Protein AF-A0A534QWP8-F1 (afdb_monomer_lite)

Sequence (148 aa):
MGGLCSGGQRAGLACAGGVGSKQTSRECLPSASQFIGELPAPLTLTTATSTATADVDGLFCPGQKVPGALGQFDARTITQTGVPLLGGPSAFSTSLAGNLCVPATGSGLVDNSVDLPGPGSVSVTGTISVCALTGACNSLCNPCALCP

Foldseek 3Di:
DFDAQCAAPRHRHTQPVGAPPVRDGPPNDHHPVPDLDDFPWDDDWDQAKEKFFADPQQARDPPQDQHDADPGRNHGMDIDHWHDQCRDPDNFKTKIKYKTFGADSPDPVCCVVVRPRGIDIDMDMDGDDDDPDPVVCVVCVVPVPPDD

pLDDT: mean 73.89, std 14.53, range [26.59, 93.38]

Structure (mmCIF, N/CA/C/O backbone):
data_AF-A0A534QWP8-F1
#
_entry.id   AF-A0A534QWP8-F1
#
loop_
_atom_site.group_PDB
_atom_site.id
_atom_site.type_symbol
_atom_site.label_atom_id
_atom_site.label_alt_id
_atom_site.label_comp_id
_atom_site.label_asym_id
_atom_site.label_entity_id
_atom_site.label_seq_id
_atom_site.pdbx_PDB_ins_code
_atom_site.Cartn_x
_atom_site.Cartn_y
_atom_site.Cartn_z
_atom_site.occupancy
_atom_site.B_iso_or_equiv
_atom_site.auth_seq_id
_atom_site.auth_comp_id
_atom_site.auth_asym_id
_atom_site.auth_atom_id
_atom_site.pdbx_PDB_model_num
ATOM 1 N N . MET A 1 1 ? -24.218 2.603 24.640 1.00 40.31 1 MET A N 1
ATOM 2 C CA . MET A 1 1 ? -25.342 2.733 23.692 1.00 40.31 1 MET A CA 1
ATOM 3 C C . MET A 1 1 ? -24.816 2.391 22.312 1.00 40.31 1 MET A C 1
ATOM 5 O O . MET A 1 1 ? -24.087 3.186 21.736 1.00 40.31 1 MET A O 1
ATOM 9 N N . GLY A 1 2 ? -25.053 1.152 21.876 1.00 55.56 2 GLY A N 1
ATOM 10 C CA . GLY A 1 2 ? -24.649 0.673 20.555 1.00 55.56 2 GLY A CA 1
ATOM 11 C C . GLY A 1 2 ? -25.582 1.248 19.497 1.00 55.56 2 GLY A C 1
ATOM 12 O O . GLY A 1 2 ? -26.796 1.245 19.687 1.00 55.56 2 GLY A O 1
ATOM 13 N N . GLY A 1 3 ? -25.010 1.792 18.427 1.00 71.56 3 GLY A N 1
ATOM 14 C CA . GLY A 1 3 ? -25.781 2.287 17.292 1.00 71.56 3 GLY A CA 1
ATOM 15 C C . GLY A 1 3 ? -26.532 1.153 16.592 1.00 71.56 3 GLY A C 1
ATOM 16 O O . GLY A 1 3 ? -26.103 -0.003 16.613 1.00 71.56 3 GLY A O 1
ATOM 17 N N . LEU A 1 4 ? -27.666 1.499 15.989 1.00 78.12 4 LEU A N 1
ATOM 18 C CA . LEU A 1 4 ? -28.360 0.658 15.017 1.00 78.12 4 LEU A CA 1
ATOM 19 C C . LEU A 1 4 ? -27.769 0.944 13.634 1.00 78.12 4 LEU A C 1
ATOM 21 O O . LEU A 1 4 ? -27.414 2.090 13.344 1.00 78.12 4 LEU A O 1
ATOM 25 N N . CYS A 1 5 ? -27.692 -0.059 12.764 1.00 75.69 5 CYS A N 1
ATOM 26 C CA . CYS A 1 5 ? -27.305 0.173 11.378 1.00 75.69 5 CYS A CA 1
ATOM 27 C C . CYS A 1 5 ? -28.328 1.086 10.687 1.00 75.69 5 CYS A C 1
ATOM 29 O O . CYS A 1 5 ? -29.519 0.775 10.642 1.00 75.69 5 CYS A O 1
ATOM 31 N N . SER A 1 6 ? -27.855 2.196 10.121 1.00 75.75 6 SER A N 1
ATOM 32 C CA . SER A 1 6 ? -28.678 3.197 9.426 1.00 75.75 6 SER A CA 1
ATOM 33 C C . SER A 1 6 ? -29.072 2.795 8.001 1.00 75.75 6 SER A C 1
ATOM 35 O O . SER A 1 6 ? -29.889 3.465 7.376 1.00 75.75 6 SER A O 1
ATOM 37 N N . GLY A 1 7 ? -28.511 1.704 7.479 1.00 71.56 7 GLY A N 1
ATOM 38 C CA . GLY A 1 7 ? -28.765 1.219 6.129 1.00 71.56 7 GLY A CA 1
ATOM 39 C C . GLY A 1 7 ? -28.178 -0.170 5.901 1.00 71.56 7 GLY A C 1
ATOM 40 O O . GLY A 1 7 ? -27.640 -0.791 6.820 1.00 71.56 7 GLY A O 1
ATOM 41 N N . GLY A 1 8 ? -28.310 -0.660 4.670 1.00 72.44 8 GLY A N 1
ATOM 42 C CA . GLY A 1 8 ? -27.793 -1.970 4.291 1.00 72.44 8 GLY A CA 1
ATOM 43 C C . GLY A 1 8 ? -28.693 -3.140 4.634 1.00 72.44 8 GLY A C 1
ATOM 44 O O . GLY A 1 8 ? -29.801 -3.000 5.143 1.00 72.44 8 GLY A O 1
ATOM 45 N N . GLN A 1 9 ? -28.171 -4.333 4.375 1.00 73.88 9 GLN A N 1
ATOM 46 C CA . GLN A 1 9 ? -28.867 -5.593 4.635 1.00 73.88 9 GLN A CA 1
ATOM 47 C C . GLN A 1 9 ? -29.107 -5.845 6.135 1.00 73.88 9 GLN A C 1
ATOM 49 O O . GLN A 1 9 ? -29.956 -6.651 6.502 1.00 73.88 9 GLN A O 1
ATOM 54 N N . ARG A 1 10 ? -28.380 -5.128 7.004 1.00 74.81 10 ARG A N 1
ATOM 55 C CA . ARG A 1 10 ? -28.539 -5.148 8.463 1.00 74.81 10 ARG A CA 1
ATOM 56 C C . ARG A 1 10 ? -29.218 -3.891 9.016 1.00 74.81 10 ARG A C 1
ATOM 58 O O . ARG A 1 10 ? -29.135 -3.663 10.218 1.00 74.81 10 ARG A O 1
ATOM 65 N N . ALA A 1 11 ? -29.875 -3.080 8.180 1.00 79.44 11 ALA A N 1
ATOM 66 C CA . ALA A 1 11 ? -30.582 -1.878 8.626 1.00 79.44 11 ALA A CA 1
ATOM 67 C C . ALA A 1 11 ? -31.517 -2.181 9.812 1.00 79.44 11 ALA A C 1
ATOM 69 O O . ALA A 1 11 ? -32.279 -3.146 9.784 1.00 79.44 11 ALA A O 1
ATOM 70 N N . GLY A 1 12 ? -31.440 -1.368 10.867 1.00 75.00 12 GLY A N 1
ATOM 71 C CA . GLY A 1 12 ? -32.229 -1.551 12.089 1.00 75.00 12 GLY A CA 1
ATOM 72 C C . GLY A 1 12 ? -31.730 -2.646 13.041 1.00 75.00 12 GLY A C 1
ATOM 73 O O . GLY A 1 12 ? -32.321 -2.820 14.104 1.00 75.00 12 GLY A O 1
ATOM 74 N N . LEU A 1 13 ? -30.647 -3.362 12.719 1.00 79.69 13 LEU A N 1
ATOM 75 C CA . LEU A 1 13 ? -29.986 -4.283 13.650 1.00 79.69 13 LEU A CA 1
ATOM 76 C C . LEU A 1 13 ? -28.902 -3.565 14.460 1.00 79.69 13 LEU A C 1
ATOM 78 O O . LEU A 1 13 ? -28.310 -2.585 14.007 1.00 79.69 13 LEU A O 1
ATOM 82 N N . ALA A 1 14 ? -28.622 -4.074 15.660 1.00 78.25 14 ALA A N 1
ATOM 83 C CA . ALA A 1 14 ? -27.555 -3.557 16.512 1.00 78.25 14 ALA A CA 1
ATOM 84 C C . ALA A 1 14 ? -26.158 -3.885 15.947 1.00 78.25 14 ALA A C 1
ATOM 86 O O . ALA A 1 14 ? -25.929 -4.985 15.430 1.00 78.25 14 ALA A O 1
ATOM 87 N N . CYS A 1 15 ? -25.220 -2.948 16.106 1.00 74.06 15 CYS A N 1
ATOM 88 C CA . CYS A 1 15 ? -23.789 -3.162 15.865 1.00 74.06 15 CYS A CA 1
ATOM 89 C C . CYS A 1 15 ? -23.185 -3.983 17.020 1.00 74.06 15 CYS A C 1
ATOM 91 O O . CYS A 1 15 ? -22.993 -3.450 18.117 1.00 74.06 15 CYS A O 1
ATOM 93 N N . ALA A 1 16 ? -22.896 -5.268 16.807 1.00 69.06 16 ALA A N 1
ATOM 94 C CA . ALA A 1 16 ? -22.455 -6.193 17.856 1.00 69.06 16 ALA A CA 1
ATOM 95 C C . ALA A 1 16 ? -20.957 -6.066 18.219 1.00 69.06 16 ALA A C 1
ATOM 97 O O . ALA A 1 16 ? -20.564 -6.304 19.356 1.00 69.06 16 ALA A O 1
ATOM 98 N N . GLY A 1 17 ? -20.126 -5.654 17.269 1.00 66.31 17 GLY A N 1
ATOM 99 C CA . GLY A 1 17 ? -18.682 -5.420 17.343 1.00 66.31 17 GLY A CA 1
ATOM 100 C C . GLY A 1 17 ? -18.305 -3.969 17.647 1.00 66.31 17 GLY A C 1
ATOM 101 O O . GLY A 1 17 ? -17.138 -3.596 17.535 1.00 66.31 17 GLY A O 1
ATOM 102 N N . GLY A 1 18 ? -19.282 -3.150 18.043 1.00 64.31 18 GLY A N 1
ATOM 103 C CA . GLY A 1 18 ? -19.083 -1.757 18.423 1.00 64.31 18 GLY A CA 1
ATOM 104 C C . GLY A 1 18 ? -19.232 -0.767 17.269 1.00 64.31 18 GLY A C 1
ATOM 105 O O . GLY A 1 18 ? -19.343 -1.116 16.091 1.00 64.31 18 GLY A O 1
ATOM 106 N N . VAL A 1 19 ? -19.276 0.509 17.647 1.00 69.12 19 VAL A N 1
ATOM 107 C CA . VAL A 1 19 ? -19.420 1.646 16.739 1.00 69.12 19 VAL A CA 1
ATOM 108 C C . VAL A 1 19 ? -18.211 2.551 16.931 1.00 69.12 19 VAL A C 1
ATOM 110 O O . VAL A 1 19 ? -17.907 2.955 18.053 1.00 69.12 19 VAL A O 1
ATOM 113 N N . GLY A 1 20 ? -17.504 2.845 15.842 1.00 62.94 20 GLY A N 1
ATOM 114 C CA . GLY A 1 20 ? -16.386 3.779 15.844 1.00 62.94 20 GLY A CA 1
ATOM 115 C C . GLY A 1 20 ? -16.834 5.199 16.199 1.00 62.94 20 GLY A C 1
ATOM 116 O O . GLY A 1 20 ? -18.008 5.551 16.086 1.00 62.94 20 GLY A O 1
ATOM 117 N N . SER A 1 21 ? -15.886 6.058 16.575 1.00 64.88 21 SER A N 1
ATOM 118 C CA . SER A 1 21 ? -16.148 7.451 16.980 1.00 64.88 21 SER A CA 1
ATOM 119 C C . SER A 1 21 ? -16.889 8.291 15.929 1.00 64.88 21 SER A C 1
ATOM 121 O O . SER A 1 21 ? -17.543 9.268 16.277 1.00 64.88 21 SER A O 1
ATOM 123 N N . LYS A 1 22 ? -16.846 7.887 14.654 1.00 62.03 22 LYS A N 1
ATOM 124 C CA . LYS A 1 22 ? -17.587 8.506 13.543 1.00 62.03 22 LYS A CA 1
ATOM 125 C C . LYS A 1 22 ? -18.930 7.830 13.224 1.00 62.03 22 LYS A C 1
ATOM 127 O O . LYS A 1 22 ? -19.428 7.980 12.116 1.00 62.03 22 LYS A O 1
ATOM 132 N N . GLN A 1 23 ? -19.504 7.076 14.162 1.00 65.88 23 GLN A N 1
ATOM 133 C CA . GLN A 1 23 ? -20.753 6.323 13.967 1.00 65.88 23 GLN A CA 1
ATOM 134 C C . GLN A 1 23 ? -20.686 5.276 12.837 1.00 65.88 23 GLN A C 1
ATOM 136 O O . GLN A 1 23 ? -21.688 4.965 12.201 1.00 65.88 23 GLN A O 1
ATOM 141 N N . THR A 1 24 ? -19.503 4.709 12.586 1.00 62.53 24 THR A N 1
ATOM 142 C CA . THR A 1 24 ? -19.300 3.660 11.578 1.00 62.53 24 THR A CA 1
ATOM 143 C C . THR A 1 24 ? -19.112 2.296 12.238 1.00 62.53 24 THR A C 1
ATOM 145 O O . THR A 1 24 ? -18.536 2.189 13.320 1.00 62.53 24 THR A O 1
ATOM 148 N N . SER A 1 25 ? -19.589 1.234 11.593 1.00 70.56 25 SER A N 1
ATOM 149 C CA . SER A 1 25 ? -19.343 -0.148 12.013 1.00 70.56 25 SER A CA 1
ATOM 150 C C . SER A 1 25 ? -19.071 -1.011 10.787 1.00 70.56 25 SER A C 1
ATOM 152 O O . SER A 1 25 ? -19.710 -0.823 9.754 1.00 70.56 25 SER A O 1
ATOM 154 N N . ARG A 1 26 ? -18.143 -1.971 10.904 1.00 70.25 26 ARG A N 1
ATOM 155 C CA . ARG A 1 26 ? -17.858 -2.961 9.844 1.00 70.25 26 ARG A CA 1
ATOM 156 C C . ARG A 1 26 ? -19.061 -3.853 9.539 1.00 70.25 26 ARG A C 1
ATOM 158 O O . ARG A 1 26 ? -19.142 -4.447 8.476 1.00 70.25 26 ARG A O 1
ATOM 165 N N . GLU A 1 27 ? -19.991 -3.942 10.478 1.00 70.62 27 GLU A N 1
ATOM 166 C CA . GLU A 1 27 ? -21.188 -4.765 10.375 1.00 70.62 27 GLU A CA 1
ATOM 167 C C . GLU A 1 27 ? -22.314 -4.121 9.577 1.00 70.62 27 GLU A C 1
ATOM 169 O O . GLU A 1 27 ? -23.173 -4.818 9.036 1.00 70.62 27 GLU A O 1
ATOM 174 N N . CYS A 1 28 ? -22.329 -2.793 9.528 1.00 74.75 28 CYS A N 1
ATOM 175 C CA . CYS A 1 28 ? -23.356 -2.031 8.843 1.00 74.75 28 CYS A CA 1
ATOM 176 C C . CYS A 1 28 ? -22.884 -1.726 7.428 1.00 74.75 28 CYS A C 1
ATOM 178 O O . CYS A 1 28 ? -22.468 -0.609 7.121 1.00 74.75 28 CYS A O 1
ATOM 180 N N . LEU A 1 29 ? -22.917 -2.756 6.585 1.00 70.12 29 LEU A N 1
ATOM 181 C CA . LEU A 1 29 ? -22.627 -2.628 5.161 1.00 70.12 29 LEU A CA 1
ATOM 182 C C . LEU A 1 29 ? -23.571 -1.594 4.510 1.00 70.12 29 LEU A C 1
ATOM 184 O O . LEU A 1 29 ? -24.700 -1.426 4.974 1.00 70.12 29 LEU A O 1
ATOM 188 N N . PRO A 1 30 ? -23.153 -0.913 3.429 1.00 67.56 30 PRO A N 1
ATOM 189 C CA . PRO A 1 30 ? -24.044 -0.089 2.614 1.00 67.56 30 PRO A CA 1
ATOM 190 C C . PRO A 1 30 ? -25.237 -0.881 2.050 1.00 67.56 30 PRO A C 1
ATOM 192 O O . PRO A 1 30 ? -25.287 -2.111 2.107 1.00 67.56 30 PRO A O 1
ATOM 195 N N . SER A 1 31 ? -26.214 -0.172 1.474 1.00 68.19 31 SER A N 1
ATOM 196 C CA . SER A 1 31 ? -27.298 -0.812 0.713 1.00 68.19 31 SER A CA 1
ATOM 197 C C . SER A 1 31 ? -26.733 -1.694 -0.408 1.00 68.19 31 SER A C 1
ATOM 199 O O . SER A 1 31 ? -25.707 -1.363 -0.994 1.00 68.19 31 SER A O 1
ATOM 201 N N . ALA A 1 32 ? -27.386 -2.822 -0.715 1.00 64.88 32 ALA A N 1
ATOM 202 C CA . ALA A 1 32 ? -26.889 -3.780 -1.712 1.00 64.88 32 ALA A CA 1
ATOM 203 C C . ALA A 1 32 ? -26.717 -3.158 -3.112 1.00 64.88 32 ALA A C 1
ATOM 205 O O . ALA A 1 32 ? -25.854 -3.576 -3.871 1.00 64.88 32 ALA A O 1
ATOM 206 N N . SER A 1 33 ? -27.486 -2.115 -3.436 1.00 63.28 33 SER A N 1
ATOM 207 C CA . SER A 1 33 ? -27.333 -1.334 -4.670 1.00 63.28 33 SER A CA 1
ATOM 208 C C . SER A 1 33 ? -26.074 -0.457 -4.701 1.00 63.28 33 SER A C 1
ATOM 210 O O . SER A 1 33 ? -25.695 0.026 -5.762 1.00 63.28 33 SER A O 1
ATOM 212 N N . GLN A 1 34 ? -25.433 -0.237 -3.554 1.00 63.78 34 GLN A N 1
ATOM 213 C CA . GLN A 1 34 ? -24.225 0.577 -3.382 1.00 63.78 34 GLN A CA 1
ATOM 214 C C . GLN A 1 34 ? -23.024 -0.248 -2.898 1.00 63.78 34 GLN A C 1
ATOM 216 O O . GLN A 1 34 ? -21.932 0.292 -2.728 1.00 63.78 34 GLN A O 1
ATOM 221 N N . PHE A 1 35 ? -23.214 -1.546 -2.654 1.00 62.56 35 PHE A N 1
ATOM 222 C CA . PHE A 1 35 ? -22.182 -2.448 -2.171 1.00 62.56 35 PHE A CA 1
ATOM 223 C C . PHE A 1 35 ? -21.741 -3.379 -3.298 1.00 62.56 35 PHE A C 1
ATOM 225 O O . PHE A 1 35 ? -22.465 -4.288 -3.689 1.00 62.56 35 PHE A O 1
ATOM 232 N N . ILE A 1 36 ? -20.544 -3.130 -3.825 1.00 60.84 36 ILE A N 1
ATOM 233 C CA . ILE A 1 36 ? -19.969 -3.910 -4.931 1.00 60.84 36 ILE A CA 1
ATOM 234 C C . ILE A 1 36 ? -19.208 -5.138 -4.393 1.00 60.84 36 ILE A C 1
ATOM 236 O O . ILE A 1 36 ? -19.077 -6.140 -5.087 1.00 60.84 36 ILE A O 1
ATOM 240 N N . GLY A 1 37 ? -18.758 -5.093 -3.136 1.00 62.09 37 GLY A N 1
ATOM 241 C CA . GLY A 1 37 ? -18.065 -6.187 -2.459 1.00 62.09 37 GLY A CA 1
ATOM 242 C C . GLY A 1 37 ? -17.141 -5.686 -1.350 1.00 62.09 37 GLY A C 1
ATOM 243 O O . GLY A 1 37 ? -16.857 -4.491 -1.249 1.00 62.09 37 GLY A O 1
ATOM 244 N N . GLU A 1 38 ? -16.668 -6.606 -0.511 1.00 63.38 38 GLU A N 1
ATOM 245 C CA . GLU A 1 38 ? -15.552 -6.345 0.398 1.00 63.38 38 GLU A CA 1
ATOM 246 C C . GLU A 1 38 ? -14.259 -6.690 -0.336 1.00 63.38 38 GLU A C 1
ATOM 248 O O . GLU A 1 38 ? -14.137 -7.769 -0.911 1.00 63.38 38 GLU A O 1
ATOM 253 N N . LEU A 1 39 ? -13.307 -5.761 -0.337 1.00 65.62 39 LEU A N 1
ATOM 254 C CA . LEU A 1 39 ? -12.022 -5.943 -0.991 1.00 65.62 39 LEU A CA 1
ATOM 255 C C . LEU A 1 39 ? -10.978 -6.279 0.078 1.00 65.62 39 LEU A C 1
ATOM 257 O O . LEU A 1 39 ? -10.533 -5.369 0.787 1.00 65.62 39 LEU A O 1
ATOM 261 N N . PRO A 1 40 ? -10.601 -7.560 0.250 1.00 63.66 40 PRO A N 1
ATOM 262 C CA . PRO A 1 40 ? -9.618 -7.958 1.244 1.00 63.66 40 PRO A CA 1
ATOM 263 C C . PRO A 1 40 ? -8.221 -7.559 0.761 1.00 63.66 40 PRO A C 1
ATOM 265 O O . PRO A 1 40 ? -7.477 -8.359 0.200 1.00 63.66 40 PRO A O 1
ATOM 268 N N . ALA A 1 41 ? -7.863 -6.295 0.965 1.00 66.88 41 ALA A N 1
ATOM 269 C CA . ALA A 1 41 ? -6.498 -5.827 0.798 1.00 66.88 41 ALA A CA 1
ATOM 270 C C . ALA A 1 41 ? -5.759 -5.974 2.140 1.00 66.88 41 ALA A C 1
ATOM 272 O O . ALA A 1 41 ? -6.209 -5.409 3.143 1.00 66.88 41 ALA A O 1
ATOM 273 N N . PRO A 1 42 ? -4.639 -6.715 2.212 1.00 68.62 42 PRO A N 1
ATOM 274 C CA . PRO A 1 42 ? -3.804 -6.710 3.403 1.00 68.62 42 PRO A CA 1
ATOM 275 C C . PRO A 1 42 ? -3.168 -5.321 3.556 1.00 68.62 42 PRO A C 1
ATOM 277 O O . PRO A 1 42 ? -2.316 -4.923 2.765 1.00 68.62 42 PRO A O 1
ATOM 280 N N . LEU A 1 43 ? -3.602 -4.563 4.567 1.00 75.00 43 LEU A N 1
ATOM 281 C CA . LEU A 1 43 ? -3.006 -3.270 4.904 1.00 75.00 43 LEU A CA 1
ATOM 282 C C . LEU A 1 43 ? -1.857 -3.482 5.892 1.00 75.00 43 LEU A C 1
ATOM 284 O O . LEU A 1 43 ? -2.082 -3.735 7.076 1.00 75.00 43 LEU A O 1
ATOM 288 N N . THR A 1 44 ? -0.624 -3.324 5.420 1.00 81.75 44 THR A N 1
ATOM 289 C CA . THR A 1 44 ? 0.547 -3.174 6.289 1.00 81.75 44 THR A CA 1
ATOM 290 C C . THR A 1 44 ? 0.911 -1.700 6.359 1.00 81.75 44 THR A C 1
ATOM 292 O O . THR A 1 44 ? 1.351 -1.109 5.379 1.00 81.75 44 THR A O 1
ATOM 295 N N . LEU A 1 45 ? 0.692 -1.103 7.526 1.00 85.19 45 LEU A N 1
ATOM 296 C CA . LEU A 1 45 ? 0.932 0.312 7.770 1.00 85.19 45 LEU A CA 1
ATOM 297 C C . LEU A 1 45 ? 2.142 0.503 8.682 1.00 85.19 45 LEU A C 1
ATOM 299 O O . LEU A 1 45 ? 2.327 -0.241 9.646 1.00 85.19 45 LEU A O 1
ATOM 303 N N . THR A 1 46 ? 2.931 1.534 8.409 1.00 87.19 46 THR A N 1
ATOM 304 C CA . THR A 1 46 ? 4.101 1.908 9.203 1.00 87.19 46 THR A CA 1
ATOM 305 C C . THR A 1 46 ? 4.171 3.420 9.385 1.00 87.19 46 THR A C 1
ATOM 307 O O . THR A 1 46 ? 3.697 4.187 8.552 1.00 87.19 46 THR A O 1
ATOM 310 N N . THR A 1 47 ? 4.765 3.864 10.489 1.00 86.62 47 THR A N 1
ATOM 311 C CA . THR A 1 47 ? 5.152 5.269 10.683 1.00 86.62 47 THR A CA 1
ATOM 312 C C . THR A 1 47 ? 6.499 5.596 10.035 1.00 86.62 47 THR A C 1
ATOM 314 O O . THR A 1 47 ? 6.919 6.746 10.061 1.00 86.62 47 THR A O 1
ATOM 317 N N . ALA A 1 48 ? 7.188 4.601 9.473 1.00 87.81 48 ALA A N 1
ATOM 318 C CA . ALA A 1 48 ? 8.423 4.764 8.714 1.00 87.81 48 ALA A CA 1
ATOM 319 C C . ALA A 1 48 ? 8.145 4.849 7.201 1.00 87.81 48 ALA A C 1
ATOM 321 O O . ALA A 1 48 ? 7.003 4.981 6.758 1.00 87.81 48 ALA A O 1
ATOM 322 N N . THR A 1 49 ? 9.200 4.764 6.394 1.00 88.38 49 THR A N 1
ATOM 323 C CA . THR A 1 49 ? 9.085 4.685 4.936 1.00 88.38 49 THR A CA 1
ATOM 324 C C . THR A 1 49 ? 8.666 3.282 4.494 1.00 88.38 49 THR A C 1
ATOM 326 O O . THR A 1 49 ? 9.320 2.295 4.828 1.00 88.38 49 THR A O 1
ATOM 329 N N . SER A 1 50 ? 7.590 3.201 3.715 1.00 90.75 50 SER A N 1
ATOM 330 C CA . SER A 1 50 ? 7.181 2.042 2.928 1.00 90.75 50 SER A CA 1
ATOM 331 C C . SER A 1 50 ? 7.595 2.261 1.473 1.00 90.75 50 SER A C 1
ATOM 333 O O . SER A 1 50 ? 7.322 3.313 0.893 1.00 90.75 50 SER A O 1
ATOM 335 N N . THR A 1 51 ? 8.264 1.277 0.878 1.00 91.12 51 THR A N 1
ATOM 336 C CA . THR A 1 51 ? 8.691 1.328 -0.522 1.00 91.12 51 THR A CA 1
ATOM 337 C C . THR A 1 51 ? 8.248 0.060 -1.233 1.00 91.12 51 THR A C 1
ATOM 339 O O . THR A 1 51 ? 8.489 -1.041 -0.745 1.00 91.12 51 THR A O 1
ATOM 342 N N . ALA A 1 52 ? 7.617 0.224 -2.392 1.00 90.50 52 ALA A N 1
ATOM 343 C CA . ALA A 1 52 ? 7.344 -0.851 -3.335 1.00 90.50 52 ALA A CA 1
ATOM 344 C C . ALA A 1 52 ? 8.115 -0.563 -4.621 1.00 90.50 52 ALA A C 1
ATOM 346 O O . ALA A 1 52 ? 8.125 0.578 -5.089 1.00 90.50 52 ALA A O 1
ATOM 347 N N . THR A 1 53 ? 8.739 -1.588 -5.184 1.00 92.88 53 THR A N 1
ATOM 348 C CA . THR A 1 53 ? 9.509 -1.494 -6.425 1.00 92.88 53 THR A CA 1
ATOM 349 C C . THR A 1 53 ? 8.863 -2.404 -7.451 1.00 92.88 53 THR A C 1
ATOM 351 O O . THR A 1 53 ? 8.498 -3.532 -7.118 1.00 92.88 53 THR A O 1
ATOM 354 N N . ALA A 1 54 ? 8.706 -1.903 -8.670 1.00 92.31 54 ALA A N 1
ATOM 355 C CA . ALA A 1 54 ? 8.188 -2.689 -9.772 1.00 92.31 54 ALA A CA 1
ATOM 356 C C . ALA A 1 54 ? 9.192 -3.766 -10.202 1.00 92.31 54 ALA A C 1
ATOM 358 O O . ALA A 1 54 ? 10.406 -3.601 -10.042 1.00 92.31 54 ALA A O 1
ATOM 359 N N . ASP A 1 55 ? 8.689 -4.842 -10.793 1.00 91.62 55 ASP A N 1
ATOM 360 C CA . ASP A 1 55 ? 9.520 -5.816 -11.488 1.00 91.62 55 ASP A CA 1
ATOM 361 C C . ASP A 1 55 ? 10.069 -5.268 -12.825 1.00 91.62 55 ASP A C 1
ATOM 363 O O . ASP A 1 55 ? 9.923 -4.088 -13.176 1.00 91.62 55 ASP A O 1
ATOM 367 N N . VAL A 1 56 ? 10.733 -6.147 -13.580 1.00 92.12 56 VAL A N 1
ATOM 368 C CA . VAL A 1 56 ? 11.299 -5.827 -14.897 1.00 92.12 56 VAL A CA 1
ATOM 369 C C . VAL A 1 56 ? 10.235 -5.352 -15.894 1.00 92.12 56 VAL A C 1
ATOM 371 O O . VAL A 1 56 ? 10.494 -4.436 -16.679 1.00 92.12 56 VAL A O 1
ATOM 374 N N . ASP A 1 57 ? 9.023 -5.892 -15.800 1.00 89.50 57 ASP A N 1
ATOM 375 C CA . ASP A 1 57 ? 7.891 -5.570 -16.666 1.00 89.50 57 ASP A CA 1
ATOM 376 C C . ASP A 1 57 ? 7.147 -4.304 -16.201 1.00 89.50 57 ASP A C 1
ATOM 378 O O . ASP A 1 57 ? 6.296 -3.775 -16.915 1.00 89.50 57 ASP A O 1
ATOM 382 N N . GLY A 1 58 ? 7.522 -3.739 -15.049 1.00 89.56 58 GLY A N 1
ATOM 383 C CA . GLY A 1 58 ? 6.910 -2.528 -14.498 1.00 89.56 58 GLY A CA 1
ATOM 384 C C . GLY A 1 58 ? 5.657 -2.804 -13.678 1.00 89.56 58 GLY A C 1
ATOM 385 O O . GLY A 1 58 ? 4.847 -1.894 -13.477 1.00 89.56 58 GLY A O 1
ATOM 386 N N . LEU A 1 59 ? 5.501 -4.040 -13.207 1.00 91.38 59 LEU A N 1
ATOM 387 C CA . LEU A 1 59 ? 4.376 -4.480 -12.397 1.00 91.38 59 LEU A CA 1
ATOM 388 C C . LEU A 1 59 ? 4.751 -4.458 -10.914 1.00 91.38 59 LEU A C 1
ATOM 390 O O . LEU A 1 59 ? 5.830 -4.888 -10.512 1.00 91.38 59 LEU A O 1
ATOM 394 N N . PHE A 1 60 ? 3.840 -3.960 -10.084 1.00 91.31 60 PHE A N 1
ATOM 395 C CA . PHE A 1 60 ? 3.985 -3.928 -8.626 1.00 91.31 60 PHE A CA 1
ATOM 396 C C . PHE A 1 60 ? 3.219 -5.059 -7.943 1.00 91.31 60 PHE A C 1
ATOM 398 O O . PHE A 1 60 ? 3.560 -5.447 -6.826 1.00 91.31 60 PHE A O 1
ATOM 405 N N . CYS A 1 61 ? 2.163 -5.558 -8.589 1.00 89.81 61 CYS A N 1
ATOM 406 C CA . CYS A 1 61 ? 1.218 -6.487 -7.988 1.00 89.81 61 CYS A CA 1
ATOM 407 C C . CYS A 1 61 ? 0.993 -7.728 -8.856 1.00 89.81 61 CYS A C 1
ATOM 409 O O . CYS A 1 61 ? 0.901 -7.612 -10.079 1.00 89.81 61 CYS A O 1
ATOM 411 N N . PRO A 1 62 ? 0.833 -8.919 -8.247 1.00 86.31 62 PRO A N 1
ATOM 412 C CA . PRO A 1 62 ? 0.482 -10.124 -8.988 1.00 86.31 62 PRO A CA 1
ATOM 413 C C . PRO A 1 62 ? -0.827 -9.942 -9.762 1.00 86.31 62 PRO A C 1
ATOM 415 O O . PRO A 1 62 ? -1.848 -9.562 -9.191 1.00 86.31 62 PRO A O 1
ATOM 418 N N . GLY A 1 63 ? -0.796 -10.237 -11.062 1.00 84.31 63 GLY A N 1
ATOM 419 C CA . GLY A 1 63 ? -1.960 -10.116 -11.941 1.00 84.31 63 GLY A CA 1
ATOM 420 C C . GLY A 1 63 ? -2.238 -8.700 -12.451 1.00 84.31 63 GLY A C 1
ATOM 421 O O . GLY A 1 63 ? -3.214 -8.524 -13.176 1.00 84.31 63 GLY A O 1
ATOM 422 N N . GLN A 1 64 ? -1.393 -7.716 -12.127 1.00 87.50 64 GLN A N 1
ATOM 423 C CA . GLN A 1 64 ? -1.463 -6.391 -12.734 1.00 87.50 64 GLN A CA 1
ATOM 424 C C . GLN A 1 64 ? -1.261 -6.490 -14.249 1.00 87.50 64 GLN A C 1
ATOM 426 O O . GLN A 1 64 ? -0.312 -7.111 -14.723 1.00 87.50 64 GLN A O 1
ATOM 431 N N . LYS A 1 65 ? -2.180 -5.889 -15.009 1.00 84.81 65 LYS A N 1
ATOM 432 C CA . LYS A 1 65 ? -2.218 -6.010 -16.473 1.00 84.81 65 LYS A CA 1
ATOM 433 C C . LYS A 1 65 ? -1.517 -4.858 -17.190 1.00 84.81 65 LYS A C 1
ATOM 435 O O . LYS A 1 65 ? -0.962 -5.059 -18.267 1.00 84.81 65 LYS A O 1
ATOM 440 N N . VAL A 1 66 ? -1.552 -3.668 -16.596 1.00 86.81 66 VAL A N 1
ATOM 441 C CA . VAL A 1 66 ? -0.961 -2.443 -17.145 1.00 86.81 66 VAL A CA 1
ATOM 442 C C . VAL A 1 66 ? 0.192 -1.999 -16.243 1.00 86.81 66 VAL A C 1
ATOM 444 O O . VAL A 1 66 ? -0.045 -1.813 -15.048 1.00 86.81 66 VAL A O 1
ATOM 447 N N . PRO A 1 67 ? 1.418 -1.831 -16.774 1.00 88.25 67 PRO A N 1
ATOM 448 C CA . PRO A 1 67 ? 2.558 -1.331 -16.011 1.00 88.25 67 PRO A CA 1
ATOM 449 C C . PRO A 1 67 ? 2.346 0.061 -15.419 1.00 88.25 67 PRO A C 1
ATOM 451 O O . PRO A 1 67 ? 1.573 0.873 -15.932 1.00 88.25 67 PRO A O 1
ATOM 454 N N . GLY A 1 68 ? 3.087 0.337 -14.349 1.00 87.25 68 GLY A N 1
ATOM 455 C CA . GLY A 1 68 ? 3.055 1.616 -13.658 1.00 87.25 68 GLY A CA 1
ATOM 456 C C . GLY A 1 68 ? 2.199 1.599 -12.396 1.00 87.25 68 GLY A C 1
ATOM 457 O O . GLY A 1 68 ? 1.793 0.553 -11.888 1.00 87.25 68 GLY A O 1
ATOM 458 N N . ALA A 1 69 ? 1.973 2.777 -11.829 1.00 89.56 69 ALA A N 1
ATOM 459 C CA . ALA A 1 69 ? 1.263 2.926 -10.568 1.00 89.56 69 ALA A CA 1
ATOM 460 C C . ALA A 1 69 ? 0.636 4.309 -10.439 1.00 89.56 69 ALA A C 1
ATOM 462 O O . ALA A 1 69 ? 1.214 5.295 -10.886 1.00 89.56 69 ALA A O 1
ATOM 463 N N . LEU A 1 70 ? -0.515 4.394 -9.761 1.00 86.06 70 LEU A N 1
ATOM 464 C CA . LEU A 1 70 ? -1.123 5.665 -9.337 1.00 86.06 70 LEU A CA 1
ATOM 465 C C . LEU A 1 70 ? -1.305 6.677 -10.496 1.00 86.06 70 LEU A C 1
ATOM 467 O O . LEU A 1 70 ? -1.080 7.875 -10.332 1.00 86.06 70 LEU A O 1
ATOM 471 N N . GLY A 1 71 ? -1.680 6.184 -11.683 1.00 84.25 71 GLY A N 1
ATOM 472 C CA . GLY A 1 71 ? -1.856 6.995 -12.896 1.00 84.25 71 GLY A CA 1
ATOM 473 C C . GLY A 1 71 ? -0.559 7.370 -13.627 1.00 84.25 71 GLY A C 1
ATOM 474 O O . GLY A 1 71 ? -0.601 8.167 -14.559 1.00 84.25 71 GLY A O 1
ATOM 475 N N . GLN A 1 72 ? 0.584 6.816 -13.217 1.00 87.94 72 GLN A N 1
ATOM 476 C CA . GLN A 1 72 ? 1.889 7.014 -13.847 1.00 87.94 72 GLN A CA 1
ATOM 477 C C . GLN A 1 72 ? 2.350 5.718 -14.522 1.00 87.94 72 GLN A C 1
ATOM 479 O O . GLN A 1 72 ? 2.691 4.754 -13.838 1.00 87.94 72 GLN A O 1
ATOM 484 N N . PHE A 1 73 ? 2.385 5.705 -15.856 1.00 83.94 73 PHE A N 1
ATOM 485 C CA . PHE A 1 73 ? 2.687 4.510 -16.661 1.00 83.94 73 PHE A CA 1
ATOM 486 C C . PHE A 1 73 ? 4.142 4.023 -16.542 1.00 83.94 73 PHE A C 1
ATOM 488 O O . PHE A 1 73 ? 4.398 2.829 -16.637 1.00 83.94 73 PHE A O 1
ATOM 495 N N . ASP A 1 74 ? 5.088 4.924 -16.264 1.00 88.00 74 ASP A N 1
ATOM 496 C CA . ASP A 1 74 ? 6.516 4.596 -16.117 1.00 88.00 74 ASP A CA 1
ATOM 497 C C . ASP A 1 74 ? 6.976 4.521 -14.654 1.00 88.00 74 ASP A C 1
ATOM 499 O O . ASP A 1 74 ? 8.177 4.521 -14.366 1.00 88.00 74 ASP A O 1
ATOM 503 N N . ALA A 1 75 ? 6.045 4.474 -13.695 1.00 91.12 75 ALA A N 1
ATOM 504 C CA . ALA A 1 75 ? 6.414 4.364 -12.290 1.00 91.12 75 ALA A CA 1
ATOM 505 C C . ALA A 1 75 ? 7.175 3.056 -12.029 1.00 91.12 75 ALA A C 1
ATOM 507 O O . ALA A 1 75 ? 6.687 1.966 -12.313 1.00 91.12 75 ALA A O 1
ATOM 508 N N . ARG A 1 76 ? 8.368 3.173 -11.440 1.00 93.38 76 ARG A N 1
ATOM 509 C CA . ARG A 1 76 ? 9.196 2.025 -11.021 1.00 93.38 76 ARG A CA 1
ATOM 510 C C . ARG A 1 76 ? 9.302 1.869 -9.515 1.00 93.38 76 ARG A C 1
ATOM 512 O O . ARG A 1 76 ? 9.639 0.794 -9.031 1.00 93.38 76 ARG A O 1
ATOM 519 N N . THR A 1 77 ? 8.951 2.918 -8.783 1.00 93.38 77 THR A N 1
ATOM 520 C CA . THR A 1 77 ? 9.003 2.932 -7.329 1.00 93.38 77 THR A CA 1
ATOM 521 C C . THR A 1 77 ? 7.817 3.710 -6.789 1.00 93.38 77 THR A C 1
ATOM 523 O O . THR A 1 77 ? 7.517 4.804 -7.266 1.00 93.38 77 THR A O 1
ATOM 526 N N . ILE A 1 78 ? 7.174 3.165 -5.763 1.00 91.94 78 ILE A N 1
ATOM 527 C CA . ILE A 1 78 ? 6.193 3.868 -4.942 1.00 91.94 78 ILE A CA 1
ATOM 528 C C . ILE A 1 78 ? 6.817 4.005 -3.562 1.00 91.94 78 ILE A C 1
ATOM 530 O O . ILE A 1 78 ? 7.158 3.004 -2.934 1.00 91.94 78 ILE A O 1
ATOM 534 N N . THR A 1 79 ? 6.938 5.233 -3.075 1.00 92.44 79 THR A N 1
ATOM 535 C CA . THR A 1 79 ? 7.461 5.506 -1.737 1.00 92.44 79 THR A CA 1
ATOM 536 C C . THR A 1 79 ? 6.429 6.287 -0.952 1.00 92.44 79 THR A C 1
ATOM 538 O O . THR A 1 79 ? 5.972 7.341 -1.393 1.00 92.44 79 THR A O 1
ATOM 541 N N . GLN A 1 80 ? 6.089 5.783 0.225 1.00 90.56 80 GLN A N 1
ATOM 542 C CA . GLN A 1 80 ? 5.260 6.480 1.186 1.00 90.56 80 GLN A CA 1
ATOM 543 C C . GLN A 1 80 ? 5.997 6.610 2.506 1.00 90.56 80 GLN A C 1
ATOM 545 O O . GLN A 1 80 ? 6.510 5.632 3.034 1.00 90.56 80 GLN A O 1
ATOM 550 N N . THR A 1 81 ? 6.013 7.813 3.061 1.00 90.31 81 THR A N 1
ATOM 551 C CA . THR A 1 81 ? 6.689 8.084 4.327 1.00 90.31 81 THR A CA 1
ATOM 552 C C . THR A 1 81 ? 5.644 8.400 5.379 1.00 90.31 81 THR A C 1
ATOM 554 O O . THR A 1 81 ? 4.940 9.408 5.281 1.00 90.31 81 THR A O 1
ATOM 557 N N . GLY A 1 82 ? 5.524 7.515 6.365 1.00 87.00 82 GLY A N 1
ATOM 558 C CA . GLY A 1 82 ? 4.797 7.809 7.589 1.00 87.00 82 GLY A CA 1
ATOM 559 C C . GLY A 1 82 ? 5.550 8.821 8.450 1.00 87.00 82 GLY A C 1
ATOM 560 O O . GLY A 1 82 ? 6.698 9.184 8.184 1.00 87.00 82 GLY A O 1
ATOM 561 N N . VAL A 1 83 ? 4.891 9.277 9.503 1.00 88.19 83 VAL A N 1
ATOM 562 C CA . VAL A 1 83 ? 5.461 10.202 10.475 1.00 88.19 83 VAL A CA 1
ATOM 563 C C . VAL A 1 83 ? 5.256 9.595 11.853 1.00 88.19 83 VAL A C 1
ATOM 565 O O . VAL A 1 83 ? 4.107 9.435 12.268 1.00 88.19 83 VAL A O 1
ATOM 568 N N . PRO A 1 84 ? 6.32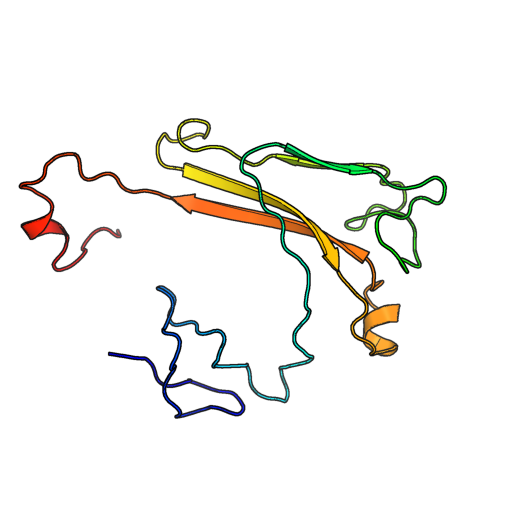5 9.242 12.586 1.00 84.12 84 PRO A N 1
ATOM 569 C CA . PRO A 1 84 ? 6.175 8.760 13.946 1.00 84.12 84 PRO A CA 1
ATOM 570 C C . PRO A 1 84 ? 5.698 9.890 14.855 1.00 84.12 84 PRO A C 1
ATOM 572 O O . PRO A 1 84 ? 5.874 11.078 14.575 1.00 84.12 84 PRO A O 1
ATOM 575 N N . LEU A 1 85 ? 5.132 9.505 15.993 1.00 77.19 85 LEU A N 1
ATOM 576 C CA . LEU A 1 85 ? 4.796 10.454 17.039 1.00 77.19 85 LEU A CA 1
ATOM 577 C C . LEU A 1 85 ? 6.038 11.258 17.454 1.00 77.19 85 LEU A C 1
ATOM 579 O O . LEU A 1 85 ? 7.134 10.704 17.518 1.00 77.19 85 LEU A O 1
ATOM 583 N N . LEU A 1 86 ? 5.859 12.553 17.736 1.00 77.81 86 LEU A N 1
ATOM 584 C CA . LEU A 1 86 ? 6.941 13.520 17.985 1.00 77.81 86 LEU A CA 1
ATOM 585 C C . LEU A 1 86 ? 7.842 13.813 16.768 1.00 77.81 86 LEU A C 1
ATOM 587 O O . LEU A 1 86 ? 8.733 14.649 16.881 1.00 77.81 86 LEU A O 1
ATOM 591 N N . GLY A 1 87 ? 7.615 13.173 15.616 1.00 69.06 87 GLY A N 1
ATOM 592 C CA . GLY A 1 87 ? 8.381 13.384 14.382 1.00 69.06 87 GLY A CA 1
ATOM 593 C C . GLY A 1 87 ? 7.698 14.288 13.351 1.00 69.06 87 GLY A C 1
ATOM 594 O O . GLY A 1 87 ? 8.264 14.532 12.290 1.00 69.06 87 GLY A O 1
ATOM 595 N N . GLY A 1 88 ? 6.474 14.748 13.630 1.00 68.31 88 GLY A N 1
ATOM 596 C CA . GLY A 1 88 ? 5.661 15.555 12.718 1.00 68.31 88 GLY A CA 1
ATOM 597 C C . GLY A 1 88 ? 5.701 17.063 12.981 1.00 68.31 88 GL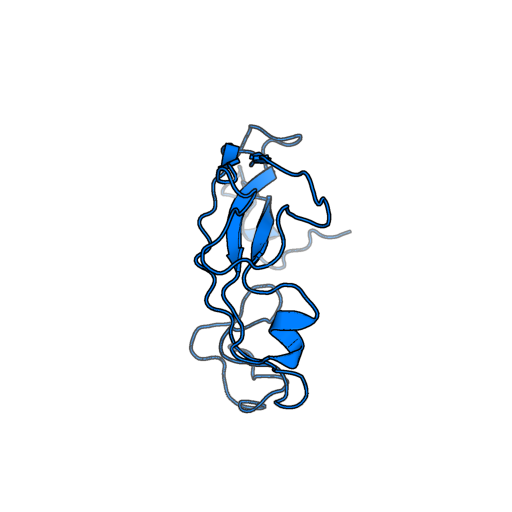Y A C 1
ATOM 598 O O . GLY A 1 88 ? 6.389 17.521 13.891 1.00 68.31 88 GLY A O 1
ATOM 599 N N . PRO A 1 89 ? 4.907 17.857 12.234 1.00 63.72 89 PRO A N 1
ATOM 600 C CA . PRO A 1 89 ? 4.806 19.308 12.437 1.00 63.72 89 PRO A CA 1
ATOM 601 C C . PRO A 1 89 ? 4.219 19.684 13.808 1.00 63.72 89 PRO A C 1
ATOM 603 O O . PRO A 1 89 ? 4.308 20.833 14.231 1.00 63.72 89 PRO A O 1
ATOM 606 N N . SER A 1 90 ? 3.620 18.721 14.515 1.00 71.00 90 SER A N 1
ATOM 607 C CA . SER A 1 90 ? 3.261 18.840 15.922 1.00 71.00 90 SER A CA 1
ATOM 608 C C . SER A 1 90 ? 3.672 17.578 16.682 1.00 71.00 90 SER A C 1
ATOM 610 O O . SER A 1 90 ? 3.643 16.473 16.140 1.00 71.00 90 SER A O 1
ATOM 612 N N . ALA A 1 91 ? 3.992 17.737 17.970 1.00 68.44 91 ALA A N 1
ATOM 613 C CA . ALA A 1 91 ? 4.354 16.642 18.879 1.00 68.44 91 ALA A CA 1
ATOM 614 C C . ALA A 1 91 ? 3.256 15.564 19.013 1.00 68.44 91 ALA A C 1
ATOM 616 O O . ALA A 1 91 ? 3.496 14.450 19.468 1.00 68.44 91 ALA A O 1
ATOM 617 N N . PHE A 1 92 ? 2.040 15.903 18.600 1.00 76.50 92 PHE A N 1
ATOM 618 C CA . PHE A 1 92 ? 0.830 15.127 18.813 1.00 76.50 92 PHE A CA 1
ATOM 619 C C . PHE A 1 92 ? 0.250 14.544 17.522 1.00 76.50 92 PHE A C 1
ATOM 621 O O . PHE A 1 92 ? -0.784 13.882 17.573 1.00 76.50 92 PHE A O 1
ATOM 628 N N . SER A 1 93 ? 0.889 14.789 16.377 1.00 75.75 93 SER A N 1
ATOM 629 C CA . SER A 1 93 ? 0.486 14.235 15.086 1.00 75.75 93 SER A CA 1
ATOM 630 C C . SER A 1 93 ? 1.347 13.025 14.735 1.00 75.75 93 SER A C 1
ATOM 632 O O . SER A 1 93 ? 2.560 13.029 14.946 1.00 75.75 93 SER A O 1
ATOM 634 N N . THR A 1 94 ? 0.710 11.989 14.200 1.00 81.81 94 THR A N 1
ATOM 635 C CA . THR A 1 94 ? 1.352 10.785 13.668 1.00 81.81 94 THR A CA 1
ATOM 636 C C . THR A 1 94 ? 0.664 10.408 12.361 1.00 81.81 94 THR A C 1
ATOM 638 O O . THR A 1 94 ? -0.547 10.598 12.219 1.00 81.81 94 THR A O 1
ATOM 641 N N . SER A 1 95 ? 1.405 9.882 11.393 1.00 86.00 95 SER A N 1
ATOM 642 C CA . SER A 1 95 ? 0.816 9.311 10.184 1.00 8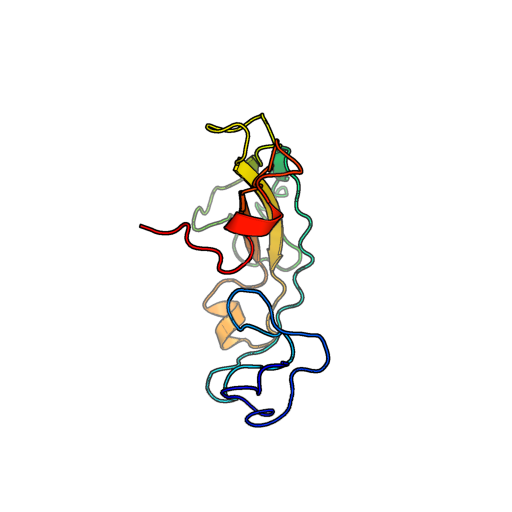6.00 95 SER A CA 1
ATOM 643 C C . SER A 1 95 ? 1.345 7.911 9.937 1.00 86.00 95 SER A C 1
ATOM 645 O O . SER A 1 95 ? 2.540 7.632 10.035 1.00 86.00 95 SER A O 1
ATOM 647 N N . LEU A 1 96 ? 0.418 7.019 9.620 1.00 85.25 96 LEU A N 1
ATOM 648 C CA . LEU A 1 96 ? 0.697 5.661 9.205 1.00 85.25 96 LEU A CA 1
ATOM 649 C C . LEU A 1 96 ? 0.527 5.592 7.693 1.00 85.25 96 LEU A C 1
ATOM 651 O O . LEU A 1 96 ? -0.547 5.908 7.186 1.00 85.25 96 LEU A O 1
ATOM 655 N N . ALA A 1 97 ? 1.562 5.168 6.984 1.00 89.19 97 ALA A N 1
ATOM 656 C CA . ALA A 1 97 ? 1.537 5.014 5.541 1.00 89.19 97 ALA A CA 1
ATOM 657 C C . ALA A 1 97 ? 1.884 3.578 5.137 1.00 89.19 97 ALA A C 1
ATOM 659 O O . ALA A 1 97 ? 2.520 2.845 5.900 1.00 89.19 97 ALA A O 1
ATOM 660 N N . GLY A 1 98 ? 1.444 3.155 3.957 1.00 89.44 98 GLY A N 1
ATOM 661 C CA . GLY A 1 98 ? 1.692 1.802 3.485 1.00 89.44 98 GLY A CA 1
ATOM 662 C C . GLY A 1 98 ? 1.246 1.566 2.051 1.00 89.44 98 GLY A C 1
ATOM 663 O O . GLY A 1 98 ? 0.133 1.917 1.645 1.00 89.44 98 GLY A O 1
ATOM 664 N N . ASN A 1 99 ? 2.119 0.907 1.303 1.00 90.50 99 ASN A N 1
ATOM 665 C CA . ASN A 1 99 ? 1.834 0.455 -0.046 1.00 90.50 99 ASN A CA 1
ATOM 666 C C . ASN A 1 99 ? 1.147 -0.912 0.027 1.00 90.50 99 ASN A C 1
ATOM 668 O O . ASN A 1 99 ? 1.481 -1.736 0.881 1.00 90.50 99 ASN A O 1
ATOM 672 N N . LEU A 1 100 ? 0.199 -1.171 -0.868 1.00 89.25 100 LEU A N 1
ATOM 673 C CA . LEU A 1 100 ? -0.541 -2.430 -0.898 1.00 89.25 100 LEU A CA 1
ATOM 674 C C . LEU A 1 100 ? -0.849 -2.862 -2.326 1.00 89.25 100 LEU A C 1
ATOM 676 O O . LEU A 1 100 ? -0.815 -2.056 -3.253 1.00 89.25 100 LEU A O 1
ATOM 680 N N . CYS A 1 101 ? -1.207 -4.132 -2.480 1.00 87.75 101 CYS A N 1
ATOM 681 C CA . CYS A 1 101 ? -1.775 -4.644 -3.716 1.00 87.75 101 CYS A CA 1
ATOM 682 C C . CYS A 1 101 ? -3.274 -4.822 -3.561 1.00 87.75 101 CYS A C 1
ATOM 684 O O . CYS A 1 101 ? -3.739 -5.554 -2.683 1.00 87.75 101 CYS A O 1
ATOM 686 N N . VAL A 1 102 ? -4.020 -4.134 -4.418 1.00 85.62 102 VAL A N 1
ATOM 687 C CA . VAL A 1 102 ? -5.464 -4.279 -4.502 1.00 85.62 102 VAL A CA 1
ATOM 688 C C . VAL A 1 102 ? -5.751 -5.499 -5.378 1.00 85.62 102 VAL A C 1
ATOM 690 O O . VAL A 1 102 ? -5.325 -5.502 -6.534 1.00 85.62 102 VAL A O 1
ATOM 693 N N . PRO A 1 103 ? -6.417 -6.548 -4.863 1.00 80.94 103 PRO A N 1
ATOM 694 C CA . PRO A 1 103 ? -6.714 -7.729 -5.663 1.00 80.94 103 PRO A CA 1
ATOM 695 C C . PRO A 1 103 ? -7.779 -7.427 -6.726 1.00 80.94 103 PRO A C 1
ATOM 697 O O . PRO A 1 103 ? -8.468 -6.408 -6.671 1.00 80.94 103 PRO A O 1
ATOM 700 N N . ALA A 1 104 ? -7.936 -8.347 -7.680 1.00 77.19 104 ALA A N 1
ATOM 701 C CA . ALA A 1 104 ? -9.065 -8.326 -8.602 1.00 77.19 104 ALA A CA 1
ATOM 702 C C . ALA A 1 104 ? -10.379 -8.417 -7.819 1.00 77.19 104 ALA A C 1
ATOM 704 O O . ALA A 1 104 ? -10.484 -9.148 -6.830 1.00 77.19 104 ALA A O 1
ATOM 705 N N . THR A 1 105 ? -11.397 -7.714 -8.298 1.00 69.69 105 THR A N 1
ATOM 706 C CA . THR A 1 105 ? -12.754 -7.788 -7.746 1.00 69.69 105 THR A CA 1
ATOM 707 C C . THR A 1 105 ? -13.515 -9.013 -8.253 1.00 69.69 105 THR A C 1
ATOM 709 O O . THR A 1 105 ? -14.569 -9.347 -7.714 1.00 69.69 105 THR A O 1
ATOM 712 N N . GLY A 1 106 ? -13.007 -9.682 -9.297 1.00 68.69 106 GLY A N 1
ATOM 713 C CA .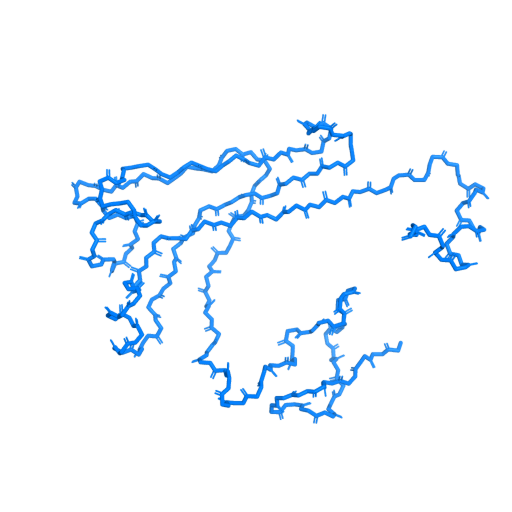 GLY A 1 106 ? -13.663 -10.818 -9.950 1.00 68.69 106 GLY A CA 1
ATOM 714 C C . GLY A 1 106 ? -14.758 -10.395 -10.934 1.00 68.69 106 GLY A C 1
ATOM 715 O O . GLY A 1 106 ? -15.349 -11.240 -11.606 1.00 68.69 106 GLY A O 1
ATOM 716 N N . SER A 1 107 ? -15.022 -9.092 -11.048 1.00 67.50 107 SER A N 1
ATOM 717 C CA . SER A 1 107 ? -15.943 -8.518 -12.022 1.00 67.50 107 SER A CA 1
ATOM 718 C C . SER A 1 107 ? -15.149 -7.981 -13.203 1.00 67.50 107 SER A C 1
ATOM 720 O O . SER A 1 107 ? -14.545 -6.917 -13.106 1.00 67.50 107 SER A O 1
ATOM 722 N N . GLY A 1 108 ? -15.215 -8.656 -14.354 1.00 65.25 108 GLY A N 1
ATOM 723 C CA . GLY A 1 108 ? -14.465 -8.247 -15.548 1.00 65.25 108 GLY A CA 1
ATOM 724 C C . GLY A 1 108 ? -14.728 -6.801 -15.993 1.00 65.25 108 GLY A C 1
ATOM 725 O O . GLY A 1 108 ? -13.838 -6.167 -16.546 1.00 65.25 108 GLY A O 1
ATOM 726 N N . LEU A 1 109 ? -15.913 -6.243 -15.723 1.00 66.25 109 LEU A N 1
ATOM 727 C CA . LEU A 1 109 ? -16.196 -4.832 -16.007 1.00 66.25 109 LEU A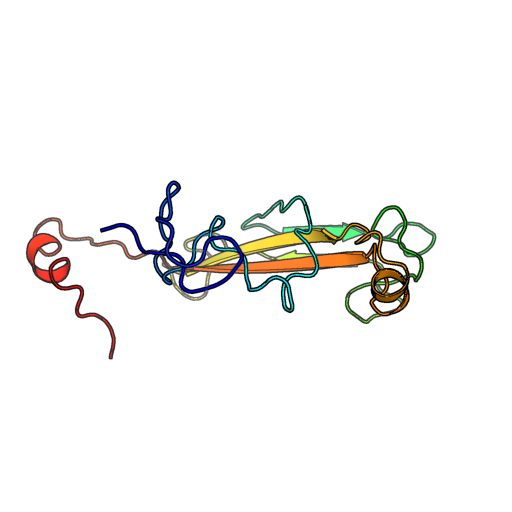 CA 1
ATOM 728 C C . LEU A 1 109 ? -15.376 -3.890 -15.121 1.00 66.25 109 LEU A C 1
ATOM 730 O O . LEU A 1 109 ? -14.787 -2.945 -15.629 1.00 66.25 109 LEU A O 1
ATOM 734 N N . VAL A 1 110 ? -15.314 -4.161 -13.817 1.00 66.31 110 VAL A N 1
ATOM 735 C CA . VAL A 1 110 ? -14.567 -3.336 -12.861 1.00 66.31 110 VAL A CA 1
ATOM 736 C C . VAL A 1 110 ? -13.075 -3.536 -13.097 1.00 66.31 110 VAL A C 1
ATOM 738 O O . VAL A 1 110 ? -12.374 -2.568 -13.368 1.00 66.31 110 VAL A O 1
ATOM 741 N N . ASP A 1 111 ? -12.623 -4.786 -13.157 1.00 67.62 111 ASP A N 1
ATOM 742 C CA . ASP A 1 111 ? -11.210 -5.142 -13.285 1.00 67.62 111 ASP A CA 1
ATOM 743 C C . ASP A 1 111 ? -10.554 -4.567 -14.552 1.00 67.62 111 ASP A C 1
ATOM 745 O O . ASP A 1 111 ? -9.440 -4.058 -14.481 1.00 67.62 111 ASP A O 1
ATOM 749 N N . ASN A 1 112 ? -11.259 -4.542 -15.692 1.00 67.25 112 ASN A N 1
ATOM 750 C CA . ASN A 1 112 ? -10.731 -3.918 -16.914 1.00 67.25 112 ASN A CA 1
ATOM 751 C C . ASN A 1 112 ? -10.900 -2.386 -16.949 1.00 67.25 112 ASN A C 1
ATOM 753 O O . ASN A 1 112 ? -10.195 -1.728 -17.704 1.00 67.25 112 ASN A O 1
ATOM 757 N N . SER A 1 113 ? -11.852 -1.814 -16.202 1.00 70.62 113 SER A N 1
ATOM 758 C CA . SER A 1 113 ? -12.110 -0.360 -16.214 1.00 70.62 113 SER A CA 1
ATOM 759 C C . SER A 1 113 ? -11.207 0.435 -15.272 1.00 70.62 113 SER A C 1
ATOM 761 O O . SER A 1 113 ? -10.927 1.601 -15.541 1.00 70.62 113 SER A O 1
ATOM 763 N N . VAL A 1 114 ? -10.772 -0.181 -14.171 1.00 69.31 114 VAL A N 1
ATOM 764 C CA . VAL A 1 114 ? -9.939 0.454 -13.137 1.00 69.31 114 VAL A CA 1
ATOM 765 C C . VAL A 1 114 ? -8.581 -0.233 -12.964 1.00 69.31 114 VAL A C 1
ATOM 767 O O . VAL A 1 114 ? -7.911 0.006 -11.965 1.00 69.31 114 VAL A O 1
ATOM 770 N N . ASP A 1 115 ? -8.190 -1.080 -13.925 1.00 70.19 115 ASP A N 1
ATOM 771 C CA . ASP A 1 115 ? -6.934 -1.843 -13.931 1.00 70.19 115 ASP A CA 1
ATOM 772 C C . ASP A 1 115 ? -6.667 -2.567 -12.602 1.00 70.19 115 ASP A C 1
ATOM 774 O O . ASP A 1 115 ? -5.601 -2.451 -11.994 1.00 70.19 115 ASP A O 1
ATOM 778 N N . LEU A 1 116 ? -7.665 -3.327 -12.138 1.00 76.19 116 LEU A N 1
ATOM 779 C CA . LEU A 1 116 ? -7.499 -4.234 -11.004 1.00 76.19 116 LEU A CA 1
ATOM 780 C C . LEU A 1 116 ? -7.165 -5.647 -11.499 1.00 76.19 116 LEU A C 1
ATOM 782 O O . LEU A 1 116 ? -7.791 -6.114 -12.454 1.00 76.19 116 LEU A O 1
ATOM 786 N N . PRO A 1 117 ? -6.229 -6.369 -10.849 1.00 83.75 117 PRO A N 1
ATOM 787 C CA . PRO A 1 117 ? -5.419 -5.982 -9.685 1.00 83.75 117 PRO A CA 1
ATOM 788 C C . PRO A 1 117 ? -4.401 -4.867 -9.970 1.00 83.75 117 PRO A C 1
ATOM 790 O O . PRO A 1 117 ? -3.801 -4.837 -11.041 1.00 83.75 117 PRO A O 1
ATOM 793 N N . GLY A 1 118 ? -4.139 -4.004 -8.984 1.00 87.69 118 GLY A N 1
ATOM 794 C CA . GLY A 1 118 ? -3.217 -2.877 -9.154 1.00 87.69 118 GLY A CA 1
ATOM 795 C C . GLY A 1 118 ? -2.620 -2.348 -7.844 1.00 87.69 118 GLY A C 1
ATOM 796 O O . GLY A 1 118 ? -3.116 -2.662 -6.754 1.00 87.69 118 GLY A O 1
ATOM 797 N N . PRO A 1 119 ? -1.532 -1.560 -7.920 1.00 89.69 119 PRO A N 1
ATOM 798 C CA . PRO A 1 119 ? -0.898 -0.983 -6.745 1.00 89.69 119 PRO A CA 1
ATOM 799 C C . PRO A 1 119 ? -1.770 0.100 -6.109 1.00 89.69 119 PRO A C 1
ATOM 801 O O . PRO A 1 119 ? -2.266 1.011 -6.773 1.00 89.69 119 PRO A O 1
ATOM 804 N N . GLY A 1 120 ? -1.900 0.022 -4.789 1.00 86.88 120 GLY A N 1
ATOM 805 C CA . GLY A 1 120 ? -2.569 0.998 -3.945 1.00 86.88 120 GLY A CA 1
ATOM 806 C C . GLY A 1 120 ? -1.611 1.612 -2.933 1.00 86.88 120 GLY A C 1
ATOM 807 O O . GLY A 1 120 ? -0.578 1.044 -2.575 1.00 86.88 120 GLY A O 1
ATOM 808 N N . SER A 1 121 ? -1.971 2.794 -2.450 1.00 87.56 121 SER A N 1
ATOM 809 C CA . SER A 1 121 ? -1.196 3.515 -1.448 1.00 87.56 121 SER A CA 1
ATOM 810 C C . SER A 1 121 ? -2.164 4.143 -0.452 1.00 87.56 121 SER A C 1
ATOM 812 O O . SER A 1 121 ? -3.182 4.707 -0.864 1.00 87.56 121 SER A O 1
ATOM 814 N N . VAL A 1 122 ? -1.883 4.032 0.844 1.00 87.62 122 VAL A N 1
ATOM 815 C CA . VAL A 1 122 ? -2.768 4.546 1.897 1.00 87.62 122 VAL A CA 1
ATOM 816 C C . VAL A 1 122 ? -1.976 5.376 2.899 1.00 87.62 122 VAL A C 1
ATOM 818 O O . VAL A 1 122 ? -0.832 5.067 3.215 1.00 87.62 122 VAL A O 1
ATOM 821 N N . SER A 1 123 ? -2.586 6.453 3.388 1.00 85.94 123 SER A N 1
ATOM 822 C CA . SER A 1 123 ? -2.052 7.272 4.473 1.00 85.94 123 SER A CA 1
ATOM 823 C C . SER A 1 123 ? -3.170 7.579 5.458 1.00 85.94 123 SER A C 1
ATOM 825 O O . SER A 1 123 ? -4.256 8.016 5.069 1.00 85.94 123 SER A O 1
ATOM 827 N N . VAL A 1 124 ? -2.915 7.313 6.734 1.00 84.25 124 VAL A N 1
ATOM 828 C CA . VAL A 1 124 ? -3.854 7.519 7.833 1.00 84.25 124 VAL A CA 1
ATOM 829 C C . VAL A 1 124 ? -3.205 8.447 8.844 1.00 84.25 124 VAL A C 1
ATOM 831 O O . VAL A 1 124 ? -2.249 8.074 9.522 1.00 84.25 124 VAL A O 1
ATOM 834 N N . THR A 1 125 ? -3.744 9.655 8.967 1.00 82.94 125 THR A N 1
ATOM 835 C CA . THR A 1 125 ? -3.305 10.625 9.973 1.00 82.94 125 THR A CA 1
ATOM 836 C C . THR A 1 125 ? -4.067 10.413 11.276 1.00 82.94 125 THR A C 1
ATOM 838 O O . THR A 1 125 ? -5.298 10.343 11.280 1.00 82.94 125 THR A O 1
ATOM 841 N N . GLY A 1 126 ? -3.336 10.346 12.385 1.00 73.81 126 GLY A N 1
ATOM 842 C CA . GLY A 1 126 ? -3.869 10.298 13.739 1.00 73.81 126 GLY A CA 1
ATOM 843 C C . GLY A 1 126 ? -3.347 11.454 14.586 1.00 73.81 126 GLY A C 1
ATOM 844 O O . GLY A 1 126 ? -2.231 11.936 14.396 1.00 73.81 126 GLY A O 1
ATOM 845 N N . THR A 1 127 ? -4.154 11.883 15.551 1.00 72.56 127 THR A N 1
ATOM 846 C CA . THR A 1 127 ? -3.736 12.812 16.601 1.00 72.56 127 THR A CA 1
ATOM 847 C C . THR A 1 127 ? -3.866 12.136 17.956 1.00 72.56 127 THR A C 1
ATOM 849 O O . THR A 1 127 ? -4.830 11.412 18.210 1.00 72.56 127 THR A O 1
ATOM 852 N N . ILE A 1 128 ? -2.893 12.363 18.832 1.00 66.00 128 ILE A N 1
ATOM 853 C CA . ILE A 1 128 ? -2.998 11.975 20.238 1.00 66.00 128 ILE A CA 1
ATOM 854 C C . ILE A 1 128 ? -3.153 13.228 21.095 1.00 66.00 128 ILE A C 1
ATOM 856 O O . ILE A 1 128 ? -2.541 14.254 20.828 1.00 66.00 128 ILE A O 1
ATOM 860 N N . SER A 1 129 ? -3.951 13.167 22.152 1.00 63.09 129 SER A N 1
ATOM 861 C CA . SER A 1 129 ? -4.037 14.252 23.131 1.00 63.09 129 SER A CA 1
ATOM 862 C C . SER A 1 129 ? -3.540 13.732 24.469 1.00 63.09 129 SER A C 1
ATOM 864 O O . SER A 1 129 ? -4.066 12.749 24.986 1.00 63.09 129 SER A O 1
ATOM 866 N N . VAL A 1 130 ? -2.506 14.373 25.017 1.00 57.53 130 VAL A N 1
ATOM 867 C CA . VAL A 1 130 ? -1.950 14.017 26.327 1.00 57.53 130 VAL A CA 1
ATOM 868 C C . VAL A 1 130 ? -2.438 15.029 27.358 1.00 57.53 130 VAL A C 1
ATOM 870 O O . VAL A 1 130 ? -2.136 16.217 27.276 1.00 57.53 130 VAL A O 1
ATOM 873 N N . CYS A 1 131 ? -3.201 14.551 28.337 1.00 55.16 131 CYS A N 1
ATOM 874 C CA . CYS A 1 131 ? -3.693 15.343 29.461 1.00 55.16 131 CYS A CA 1
ATOM 875 C C . CYS A 1 131 ? -2.632 15.317 30.572 1.00 55.16 131 CYS A C 1
ATOM 877 O O . CYS A 1 131 ? -2.573 14.378 31.361 1.00 55.16 131 CYS A O 1
ATOM 879 N N . ALA A 1 132 ? -1.747 16.317 30.603 1.00 51.66 132 ALA A N 1
ATOM 880 C CA . ALA A 1 132 ? -0.599 16.351 31.519 1.00 51.66 132 ALA A CA 1
ATOM 881 C C . ALA A 1 132 ? -0.960 16.659 32.991 1.00 51.66 132 ALA A C 1
ATOM 883 O O . ALA A 1 132 ? -0.090 16.609 33.856 1.00 51.66 132 ALA A O 1
ATOM 884 N N . LEU A 1 133 ? -2.229 16.957 33.298 1.00 52.81 133 LEU A N 1
ATOM 885 C CA . LEU A 1 133 ? -2.716 17.132 34.667 1.00 52.81 133 LEU A CA 1
ATOM 886 C C . LEU A 1 133 ? -3.858 16.152 34.949 1.00 52.81 133 LEU A C 1
ATOM 888 O O . LEU A 1 133 ? -4.983 16.334 34.483 1.00 52.81 133 LEU A O 1
ATOM 892 N N . THR A 1 134 ? -3.583 15.153 35.788 1.00 51.47 134 THR A N 1
ATOM 893 C CA . THR A 1 134 ? -4.558 14.169 36.293 1.00 51.47 134 THR A CA 1
ATOM 894 C C . THR A 1 134 ? -5.799 14.814 36.926 1.00 51.47 134 THR A C 1
ATOM 896 O O . THR A 1 134 ? -6.879 14.238 36.858 1.00 51.47 134 THR A O 1
ATOM 899 N N . GLY A 1 135 ? -5.684 16.0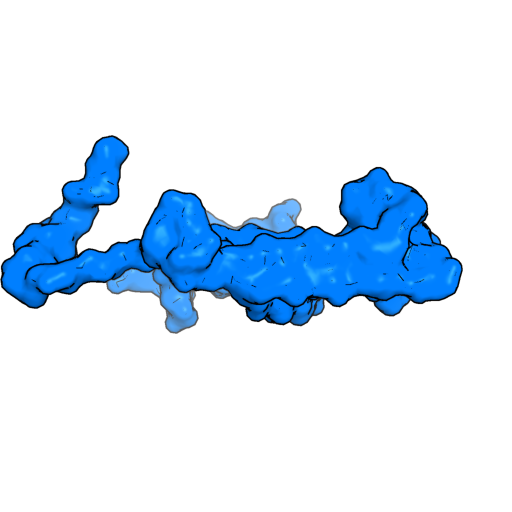30 37.478 1.00 50.12 135 GLY A N 1
ATOM 900 C CA . GLY A 1 135 ? -6.805 16.774 38.074 1.00 50.12 135 GLY A CA 1
ATOM 901 C C . GLY A 1 135 ? -7.701 17.543 37.090 1.00 50.12 135 GLY A C 1
ATOM 902 O O . GLY A 1 135 ? -8.847 17.832 37.421 1.00 50.12 135 GLY A O 1
ATOM 903 N N . ALA A 1 136 ? -7.226 17.857 35.879 1.00 49.69 136 ALA A N 1
ATOM 904 C CA . ALA A 1 136 ? -7.997 18.623 34.888 1.00 49.69 136 ALA A CA 1
ATOM 905 C C . ALA A 1 136 ? -8.883 17.726 34.001 1.00 49.69 136 ALA A C 1
ATOM 907 O O . ALA A 1 136 ? -9.896 18.172 33.462 1.00 49.69 136 ALA A O 1
ATOM 908 N N . CYS A 1 137 ? -8.539 16.439 33.889 1.00 48.12 137 CYS A N 1
ATOM 909 C CA . CYS A 1 137 ? -9.243 15.497 33.022 1.00 48.12 137 CYS A CA 1
ATOM 910 C C . CYS A 1 137 ? -10.656 15.120 33.515 1.00 48.12 137 CYS A C 1
ATOM 912 O O . CYS A 1 137 ? -11.526 14.856 32.693 1.00 48.12 137 CYS A O 1
ATOM 914 N N . ASN A 1 138 ? -10.948 15.181 34.821 1.00 46.56 138 ASN A N 1
ATOM 915 C CA . ASN A 1 138 ? -12.298 14.882 35.331 1.00 46.56 138 ASN A CA 1
ATOM 916 C C . ASN A 1 138 ? -13.336 15.984 35.039 1.00 46.56 138 ASN A C 1
ATOM 918 O O . ASN A 1 138 ? -14.529 15.705 35.081 1.00 46.56 138 ASN A O 1
ATOM 922 N N . SER A 1 139 ? -12.900 17.212 34.737 1.00 46.56 139 SER A N 1
ATOM 923 C CA . SER A 1 139 ? -13.786 18.344 34.410 1.00 46.56 139 SER A CA 1
ATOM 924 C C . SER A 1 139 ? -13.917 18.572 32.896 1.00 46.56 139 SER A C 1
ATOM 926 O O . SER A 1 139 ? -14.966 18.983 32.415 1.00 46.56 139 SER A O 1
ATOM 928 N N . LEU A 1 140 ? -12.875 18.246 32.120 1.00 46.84 140 LEU A N 1
ATOM 929 C CA . LEU A 1 140 ? -12.851 18.446 30.663 1.00 46.84 140 LEU A CA 1
ATOM 930 C C . LEU A 1 140 ? -13.331 17.230 29.852 1.00 46.84 140 LEU A C 1
ATOM 932 O O . LEU A 1 140 ? -13.667 17.383 28.680 1.00 46.84 140 LEU A O 1
ATOM 936 N N . CYS A 1 141 ? -13.391 16.034 30.450 1.00 46.44 141 CYS A N 1
ATOM 937 C CA . CYS A 1 141 ? -13.894 14.826 29.782 1.00 46.44 141 CYS A CA 1
ATOM 938 C C . CYS A 1 141 ? -15.398 14.577 29.994 1.00 46.44 141 CYS A C 1
ATOM 940 O O . CYS A 1 141 ? -15.904 13.547 29.550 1.00 46.44 141 CYS A O 1
ATOM 942 N N . ASN A 1 142 ? -16.134 15.493 30.636 1.00 41.41 142 ASN A N 1
ATOM 943 C CA . ASN A 1 142 ? -17.595 15.421 30.687 1.00 41.41 142 ASN A CA 1
ATOM 944 C C . ASN A 1 142 ? -18.246 16.820 30.786 1.00 41.41 142 ASN A C 1
ATOM 946 O O . ASN A 1 142 ? -18.368 17.337 31.897 1.00 41.41 142 ASN A O 1
ATOM 950 N N . PRO A 1 143 ? -18.695 17.436 29.673 1.00 49.16 143 PRO A N 1
ATOM 951 C CA . PRO A 1 143 ? -18.621 16.985 28.283 1.00 49.16 143 PRO A CA 1
ATOM 952 C C . PRO A 1 143 ? -17.338 17.484 27.596 1.00 49.16 143 PRO A C 1
ATOM 954 O O . PRO A 1 143 ? -16.873 18.586 27.873 1.00 49.16 143 PRO A O 1
ATOM 957 N N . CYS A 1 144 ? -16.790 16.684 26.673 1.00 45.88 144 CYS A N 1
ATOM 958 C CA . CYS A 1 144 ? -15.698 17.067 25.771 1.00 45.88 144 CYS A CA 1
ATOM 959 C C . CYS A 1 144 ? -16.085 18.298 24.932 1.00 45.88 144 CYS A C 1
ATOM 961 O O . CYS A 1 144 ? -16.557 18.171 23.804 1.00 45.88 144 CYS A O 1
ATOM 963 N N . ALA A 1 145 ? -15.888 19.492 25.481 1.00 47.28 145 ALA A N 1
ATOM 964 C CA . ALA A 1 145 ? -16.094 20.769 24.813 1.00 47.28 145 ALA A CA 1
ATOM 965 C C . ALA A 1 145 ? -14.750 21.318 24.318 1.00 47.28 145 ALA A C 1
ATOM 967 O O . ALA A 1 145 ? -14.270 22.338 24.802 1.00 47.28 145 ALA A O 1
ATOM 968 N N . LEU A 1 146 ? -14.121 20.624 23.365 1.00 40.56 146 LEU A N 1
ATOM 969 C CA . LEU A 1 146 ? -13.008 21.177 22.588 1.00 40.56 146 LEU A CA 1
ATOM 970 C C . LEU A 1 146 ? -13.232 20.912 21.092 1.00 40.56 146 LEU A C 1
ATOM 972 O O . LEU A 1 146 ? -12.571 20.087 20.468 1.00 40.56 146 LEU A O 1
ATOM 976 N N . CYS A 1 147 ? -14.195 21.640 20.533 1.00 26.59 147 CYS A N 1
ATOM 977 C CA . CYS A 1 147 ? -14.152 22.161 19.167 1.00 26.59 147 CYS A CA 1
ATOM 978 C C . CYS A 1 147 ? -14.423 23.673 19.264 1.00 26.59 147 CYS A C 1
ATOM 980 O O . CYS A 1 147 ? -15.260 24.051 20.089 1.00 26.59 147 CYS A O 1
ATOM 982 N N . PRO A 1 148 ? -13.751 24.545 18.491 1.00 41.56 148 PRO A N 1
ATOM 983 C CA . PRO A 1 148 ? -14.430 25.730 17.981 1.00 41.56 148 PRO A CA 1
ATOM 984 C C . PRO A 1 148 ? -15.541 25.328 17.000 1.00 41.56 148 PRO A C 1
ATOM 986 O O . PRO A 1 148 ? -15.375 24.300 16.300 1.00 41.56 148 PRO A O 1
#

Secondary structure (DSSP, 8-state):
-PPBPSSSTTTTSB-TT---TTS--TTSPPPTTT-----------BSSEEEEE--TTS--STT--S-SBTTBTT--EEEEE-B-TTSSSSTTEEEEEEEEEEPP-S-HHHHHHTTSSEEEEEEEEEE------TTTHHHHSSS-----

Radius of gyration: 20.44 Å; chains: 1; bounding box: 44×36×55 Å